Protein AF-A0A9E5RA45-F1 (afdb_monomer_lite)

Foldseek 3Di:
DDKAWDCVQFVDWDWDWDQLPDCDPPCNSPDGDIDIGRHQFDDPPDDVCRCVPPNSDDDADVPGDDDIDMDDDDDDAPAFPDQDNVRDTDGDD

Radius of gyration: 17.11 Å; chains: 1; bounding box: 33×38×48 Å

Sequence (93 aa):
MGLSWDKAAFPYAWYWQEMHSSPGYPWYKGVYVMAIEPASSIPGQGLTAVMEKNGSHRTLAPGASAEAELHAVFYEGQGVERIAPDGQVTLKK

Secondary structure (DSSP, 8-state):
-EEEE-TTT--EEEEEEEES---STTTTT--EEEEEEEESS--SS-HHHHHHHT-------TT------EEEE---SS-EEEE-TT--EEE--

Structure (mmCIF, N/CA/C/O backbone):
data_AF-A0A9E5RA45-F1
#
_entry.id   AF-A0A9E5RA45-F1
#
loop_
_atom_site.group_PDB
_atom_site.id
_atom_site.type_symbol
_atom_site.label_atom_id
_atom_site.label_alt_id
_atom_site.label_comp_id
_atom_site.label_asym_id
_atom_site.label_entity_id
_atom_site.label_seq_id
_atom_site.pdbx_PDB_ins_code
_atom_site.Cartn_x
_atom_site.Cartn_y
_atom_site.Cartn_z
_atom_site.occupancy
_atom_site.B_iso_or_equiv
_atom_site.auth_seq_id
_atom_site.auth_comp_id
_atom_site.auth_asym_id
_atom_site.auth_atom_id
_atom_site.pdbx_PDB_model_num
ATOM 1 N N . MET A 1 1 ? -8.762 3.890 12.224 1.00 91.56 1 MET A N 1
ATOM 2 C CA . MET A 1 1 ? -8.698 3.303 10.868 1.00 91.56 1 MET A CA 1
ATOM 3 C C . MET A 1 1 ? -7.409 2.516 10.758 1.00 91.56 1 MET A C 1
ATOM 5 O O . MET A 1 1 ? -6.424 2.922 11.362 1.00 91.56 1 MET A O 1
ATOM 9 N N . GLY A 1 2 ? -7.409 1.415 10.018 1.00 94.88 2 GLY A N 1
ATOM 10 C CA . GLY A 1 2 ? -6.204 0.656 9.717 1.00 94.88 2 GLY A CA 1
ATOM 11 C C . GLY A 1 2 ? -6.253 0.048 8.322 1.00 94.88 2 GLY A C 1
ATOM 12 O O . GLY A 1 2 ? -7.292 0.084 7.664 1.00 94.88 2 GLY A O 1
ATOM 13 N N . LEU A 1 3 ? -5.107 -0.464 7.885 1.00 96.31 3 LEU A N 1
ATOM 14 C CA . LEU A 1 3 ? -4.907 -1.016 6.553 1.00 96.31 3 LEU A CA 1
ATOM 15 C C . LEU A 1 3 ? -4.363 -2.442 6.653 1.00 96.31 3 LEU A C 1
ATOM 17 O O . LEU A 1 3 ? -3.547 -2.739 7.527 1.00 96.31 3 LEU A O 1
ATOM 21 N N . SER A 1 4 ? -4.784 -3.294 5.727 1.00 97.06 4 SER A N 1
ATOM 22 C CA . SER A 1 4 ? -4.214 -4.617 5.481 1.00 97.06 4 SER A CA 1
ATOM 23 C C . SER A 1 4 ? -4.007 -4.785 3.982 1.00 97.06 4 SER A C 1
ATOM 25 O O . SER A 1 4 ? -4.850 -4.355 3.196 1.00 97.06 4 SER A O 1
ATOM 27 N N . TRP A 1 5 ? -2.867 -5.344 3.586 1.00 97.19 5 TRP A N 1
ATOM 28 C CA . TRP A 1 5 ? -2.514 -5.559 2.186 1.00 97.19 5 TRP A CA 1
ATOM 29 C C . TRP A 1 5 ? -1.536 -6.722 2.047 1.00 97.19 5 TRP A C 1
ATOM 31 O O . TRP A 1 5 ? -0.827 -7.085 2.993 1.00 97.19 5 TRP A O 1
ATOM 41 N N . ASP A 1 6 ? -1.459 -7.284 0.843 1.00 96.12 6 ASP A N 1
ATOM 42 C CA . ASP A 1 6 ? -0.462 -8.298 0.527 1.00 96.12 6 ASP A CA 1
ATOM 43 C C . ASP A 1 6 ? 0.939 -7.678 0.384 1.00 96.12 6 ASP A C 1
ATOM 45 O O . ASP A 1 6 ? 1.225 -6.899 -0.530 1.00 96.12 6 ASP A O 1
ATOM 49 N N . LYS A 1 7 ? 1.856 -8.072 1.272 1.00 95.06 7 LYS A N 1
ATOM 50 C CA . LYS A 1 7 ? 3.266 -7.653 1.231 1.00 95.06 7 LYS A CA 1
ATOM 51 C C . LYS A 1 7 ? 4.007 -8.193 0.011 1.00 95.06 7 LYS A C 1
ATOM 53 O O . LYS A 1 7 ? 5.001 -7.598 -0.402 1.00 95.06 7 LYS A O 1
ATOM 58 N N . ALA A 1 8 ? 3.554 -9.308 -0.562 1.00 94.19 8 ALA A N 1
ATOM 59 C CA . ALA A 1 8 ? 4.109 -9.821 -1.803 1.00 94.19 8 ALA A CA 1
ATOM 60 C C . ALA A 1 8 ? 3.718 -8.949 -3.000 1.00 94.19 8 ALA A C 1
ATOM 62 O O . ALA A 1 8 ? 4.451 -8.964 -3.984 1.00 94.19 8 ALA A O 1
ATOM 63 N N . ALA A 1 9 ? 2.648 -8.150 -2.920 1.00 94.88 9 ALA A N 1
ATOM 64 C CA . ALA A 1 9 ? 2.304 -7.115 -3.897 1.00 94.88 9 ALA A CA 1
ATOM 65 C C . ALA A 1 9 ? 2.972 -5.764 -3.570 1.00 94.88 9 ALA A C 1
ATOM 67 O O . ALA A 1 9 ? 3.593 -5.145 -4.439 1.00 94.88 9 ALA A O 1
ATOM 68 N N . PHE A 1 10 ? 2.917 -5.349 -2.301 1.00 96.75 10 PHE A N 1
ATOM 69 C CA . PHE A 1 10 ? 3.408 -4.055 -1.821 1.00 96.75 10 PHE A CA 1
ATOM 70 C C . PHE A 1 10 ? 4.337 -4.227 -0.604 1.00 96.75 10 PHE A C 1
ATOM 72 O O . PHE A 1 10 ? 3.896 -4.131 0.546 1.00 96.75 10 PHE A O 1
ATOM 79 N N . PRO A 1 11 ? 5.634 -4.507 -0.828 1.00 95.81 11 PRO A N 1
ATOM 80 C CA . PRO A 1 11 ? 6.585 -4.759 0.255 1.00 95.81 11 PRO A CA 1
ATOM 81 C C . PRO A 1 11 ? 7.012 -3.489 1.008 1.00 95.81 11 PRO A C 1
ATOM 83 O O . PRO A 1 11 ? 7.649 -3.591 2.056 1.00 95.81 11 PRO A O 1
ATOM 86 N N . TYR A 1 12 ? 6.670 -2.305 0.495 1.00 95.75 12 TYR A N 1
ATOM 87 C CA . TYR A 1 12 ? 6.991 -1.015 1.099 1.00 95.75 12 TYR A CA 1
ATOM 88 C C . TYR A 1 12 ? 5.715 -0.245 1.449 1.00 95.75 12 TYR A C 1
ATOM 90 O O . TYR A 1 12 ? 4.631 -0.553 0.955 1.00 95.75 12 TYR A O 1
ATOM 98 N N . ALA A 1 13 ? 5.856 0.792 2.273 1.00 96.12 13 ALA A N 1
ATOM 99 C CA . ALA A 1 13 ? 4.803 1.768 2.515 1.00 96.12 13 ALA A CA 1
ATOM 100 C C . ALA A 1 13 ? 5.401 3.176 2.573 1.00 96.12 13 ALA A C 1
ATOM 102 O O . ALA A 1 13 ? 6.399 3.396 3.265 1.00 96.12 13 ALA A O 1
ATOM 103 N N . TRP A 1 14 ? 4.792 4.127 1.868 1.00 95.25 14 TRP A N 1
ATOM 104 C CA . TRP A 1 14 ? 5.083 5.542 2.061 1.00 95.25 14 TRP A CA 1
ATOM 105 C C . TRP A 1 14 ? 4.385 6.036 3.312 1.00 95.25 14 TRP A C 1
ATOM 107 O O . TRP A 1 14 ? 3.209 5.753 3.533 1.00 95.25 14 TRP A O 1
ATOM 117 N N . TYR A 1 15 ? 5.119 6.804 4.106 1.00 95.25 15 TYR A N 1
ATOM 118 C CA . TYR A 1 15 ? 4.540 7.611 5.160 1.00 95.25 15 TYR A CA 1
ATOM 119 C C . TYR A 1 15 ? 4.521 9.062 4.692 1.00 95.25 15 TYR A C 1
ATOM 121 O O . TYR A 1 15 ? 5.571 9.703 4.618 1.00 95.25 15 TYR A O 1
ATOM 129 N N . TRP A 1 16 ? 3.338 9.549 4.327 1.00 94.25 16 TRP A N 1
ATOM 130 C CA . TRP A 1 16 ? 3.142 10.902 3.819 1.00 94.25 16 TRP A CA 1
ATOM 131 C C . TRP A 1 16 ? 2.413 11.766 4.845 1.00 94.25 16 TRP A C 1
ATOM 133 O O . TRP A 1 16 ? 1.527 11.295 5.562 1.00 94.25 16 TRP A O 1
ATOM 143 N N . GLN A 1 17 ? 2.800 13.036 4.923 1.00 94.75 17 GLN A N 1
ATOM 144 C CA . GLN A 1 17 ? 2.242 14.006 5.853 1.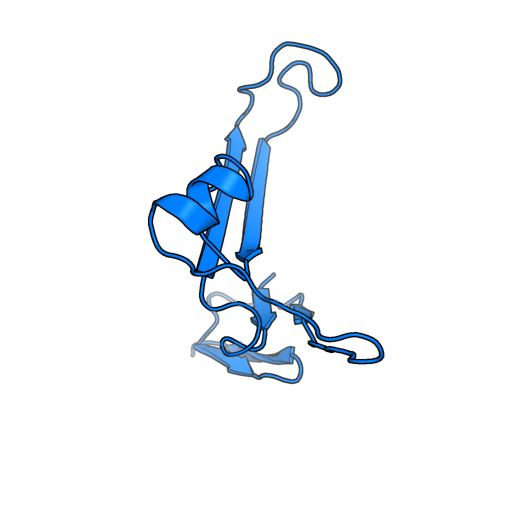00 94.75 17 GLN A CA 1
ATOM 145 C C . GLN A 1 17 ? 2.114 15.368 5.170 1.00 94.75 17 GLN A C 1
ATOM 147 O O . GLN A 1 17 ? 3.077 15.876 4.598 1.00 94.75 17 GLN A O 1
ATOM 152 N N . GLU A 1 18 ? 0.948 15.988 5.307 1.00 94.06 18 GLU A N 1
ATOM 153 C CA . GLU A 1 18 ? 0.708 17.386 4.967 1.00 94.06 18 GLU A CA 1
ATOM 154 C C . GLU A 1 18 ? 0.155 18.078 6.212 1.00 94.06 18 GLU A C 1
ATOM 156 O O . GLU A 1 18 ? -0.991 17.880 6.612 1.00 94.06 18 GLU A O 1
ATOM 161 N N . MET A 1 19 ? 1.013 18.856 6.866 1.00 96.31 19 MET A N 1
ATOM 162 C CA . MET A 1 19 ? 0.737 19.504 8.147 1.00 96.31 19 MET A CA 1
ATOM 163 C C . MET A 1 19 ? 0.728 21.023 7.978 1.00 96.31 19 MET A C 1
ATOM 165 O O . MET A 1 19 ? 1.610 21.710 8.491 1.00 96.31 19 MET A O 1
ATOM 169 N N . HIS A 1 20 ? -0.238 21.552 7.223 1.00 96.62 20 HIS A N 1
ATOM 170 C CA . HIS A 1 20 ? -0.314 22.982 6.880 1.00 96.62 20 HIS A CA 1
ATOM 171 C C . HIS A 1 20 ? 0.906 23.513 6.099 1.00 96.62 20 HIS A C 1
ATOM 173 O O . HIS A 1 20 ? 1.187 24.716 6.104 1.00 96.62 20 HIS A O 1
ATOM 179 N N . SER A 1 21 ? 1.645 22.624 5.443 1.00 95.19 21 SER A N 1
ATOM 180 C CA . SER A 1 21 ? 2.899 22.910 4.753 1.00 95.19 21 SER A CA 1
ATOM 181 C C . SER A 1 21 ? 2.663 23.603 3.411 1.00 95.19 21 SER A C 1
ATOM 183 O O . SER A 1 21 ? 3.345 24.576 3.098 1.00 95.19 21 SER A O 1
ATOM 185 N N . SER A 1 22 ? 1.664 23.164 2.642 1.00 95.38 22 SER A N 1
ATOM 186 C CA . SER A 1 22 ? 1.381 23.638 1.283 1.00 95.38 22 SER A CA 1
ATOM 187 C C . SER A 1 22 ? 0.669 25.002 1.268 1.00 95.38 22 SER A C 1
ATOM 189 O O . SER A 1 22 ? -0.525 25.059 1.565 1.00 95.38 22 SER A O 1
ATOM 191 N N . PRO A 1 23 ? 1.331 26.118 0.889 1.00 96.00 23 PRO A N 1
ATOM 192 C CA . PRO A 1 23 ? 0.748 27.459 0.997 1.00 96.00 23 PRO A CA 1
ATOM 193 C C . PRO A 1 23 ? -0.103 27.876 -0.211 1.00 96.00 23 PRO A C 1
ATOM 195 O O . PRO A 1 23 ? -0.825 28.866 -0.133 1.00 96.00 23 PRO A O 1
ATOM 198 N N . GLY A 1 24 ? 0.010 27.163 -1.330 1.00 95.44 24 GLY A N 1
ATOM 199 C CA . GLY A 1 24 ? -0.690 27.470 -2.574 1.00 95.44 24 GLY A CA 1
ATOM 200 C C . GLY A 1 24 ? -1.909 26.587 -2.809 1.00 95.44 24 GLY A C 1
ATOM 201 O O . GLY A 1 24 ? -2.267 25.746 -1.984 1.00 95.44 24 GLY A O 1
ATOM 202 N N . TYR A 1 25 ? -2.518 26.767 -3.978 1.00 92.19 25 TYR A N 1
ATOM 203 C CA . TYR A 1 25 ? -3.580 25.895 -4.466 1.00 92.19 25 TYR A CA 1
ATOM 204 C C . TYR A 1 25 ? -3.145 24.410 -4.456 1.00 92.19 25 TYR A C 1
ATOM 206 O O . TYR A 1 25 ? -1.994 24.128 -4.795 1.00 92.19 25 TYR A O 1
ATOM 214 N N . PRO A 1 26 ? -4.042 23.457 -4.134 1.00 92.06 26 PRO A N 1
ATOM 215 C CA . PRO A 1 26 ? -5.423 23.659 -3.681 1.00 92.06 26 PRO A CA 1
ATOM 216 C C . PRO A 1 26 ? -5.553 23.822 -2.160 1.00 92.06 26 PRO A C 1
ATOM 218 O O . PRO A 1 26 ? -6.656 24.024 -1.661 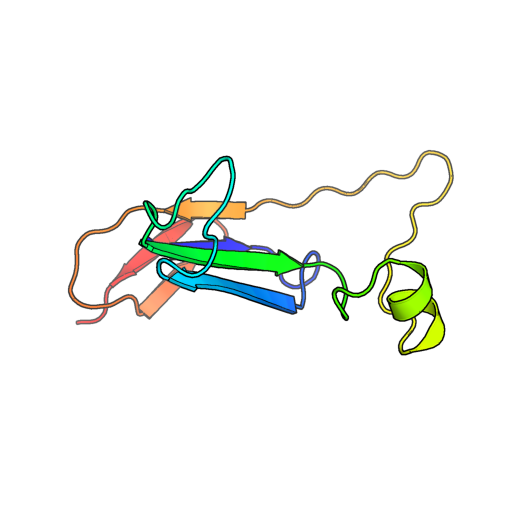1.00 92.06 26 PRO A O 1
ATOM 221 N N . TRP A 1 27 ? -4.449 23.725 -1.417 1.00 93.38 27 TRP A N 1
ATOM 222 C CA . TRP A 1 27 ? -4.498 23.505 0.026 1.00 93.38 27 TRP A CA 1
ATOM 223 C C . TRP A 1 27 ? -4.474 24.784 0.856 1.00 93.38 27 TRP A C 1
ATOM 225 O O . TRP A 1 27 ? -5.160 24.828 1.868 1.00 93.38 27 TRP A O 1
ATOM 235 N N . TYR A 1 28 ? -3.722 25.818 0.465 1.00 95.81 28 TYR A N 1
ATOM 236 C CA . TYR A 1 28 ? -3.624 27.105 1.179 1.00 95.81 28 TYR A CA 1
ATOM 237 C C . TYR A 1 28 ? -3.427 26.965 2.704 1.00 95.81 28 TYR A C 1
ATOM 239 O O . TYR A 1 28 ? -4.046 27.670 3.498 1.00 95.81 28 TYR A O 1
ATOM 247 N N . LYS A 1 29 ? -2.575 26.021 3.123 1.00 96.50 29 LYS A N 1
ATOM 248 C CA . LYS A 1 29 ? -2.336 25.599 4.516 1.00 96.50 29 LYS A CA 1
ATOM 249 C C . LYS A 1 29 ? -3.570 25.057 5.255 1.00 96.50 29 LYS A C 1
ATOM 251 O O . LYS A 1 29 ? -3.544 24.922 6.472 1.00 96.50 29 LYS A O 1
ATOM 256 N N . GLY A 1 30 ? -4.646 24.726 4.552 1.00 97.12 30 GLY A N 1
ATOM 257 C CA . GLY A 1 30 ? -5.943 24.353 5.117 1.00 97.12 30 GLY A CA 1
ATOM 258 C C . GLY A 1 30 ? -6.103 22.888 5.523 1.00 97.12 30 GLY A C 1
ATOM 259 O O . GLY A 1 30 ? -7.143 22.540 6.071 1.00 97.12 30 GLY A O 1
ATOM 260 N N . VAL A 1 31 ? -5.114 22.023 5.278 1.00 96.50 31 VAL A N 1
ATOM 261 C CA . VAL A 1 31 ? -5.227 20.585 5.571 1.00 96.50 31 VAL A CA 1
ATOM 262 C C . VAL A 1 31 ? -4.164 20.125 6.571 1.00 96.50 31 VAL A C 1
ATOM 264 O O . VAL A 1 31 ? -3.013 20.560 6.523 1.00 96.50 31 VAL A O 1
ATOM 267 N N . TYR A 1 32 ? -4.589 19.250 7.484 1.00 96.00 32 TYR A N 1
ATOM 268 C CA . TYR A 1 32 ? -3.748 18.538 8.445 1.00 96.00 32 TYR A CA 1
ATOM 269 C C . TYR A 1 32 ? -4.041 17.046 8.309 1.00 96.00 32 TYR A C 1
ATOM 271 O O . TYR A 1 32 ? -5.024 16.538 8.853 1.00 96.00 32 TYR A O 1
ATOM 279 N N . VAL A 1 33 ? -3.250 16.363 7.490 1.00 95.50 33 VAL A N 1
ATOM 280 C CA . VAL A 1 33 ? -3.522 14.993 7.053 1.00 95.50 33 VAL A CA 1
ATOM 281 C C . VAL A 1 33 ? -2.241 14.169 6.991 1.00 95.50 33 VAL A C 1
ATOM 283 O O . VAL A 1 33 ? -1.135 14.687 6.834 1.00 95.50 33 VAL A O 1
ATOM 286 N N . MET A 1 34 ? -2.405 12.856 7.102 1.00 95.88 34 MET A N 1
ATOM 287 C CA . MET A 1 34 ? -1.344 11.878 6.894 1.00 95.88 34 MET A CA 1
ATOM 288 C C . MET A 1 34 ? -1.889 10.664 6.148 1.00 95.88 34 MET A C 1
ATOM 290 O O . MET A 1 34 ? -3.080 10.360 6.243 1.00 95.88 34 MET A O 1
ATOM 294 N N . ALA A 1 35 ? -1.009 9.957 5.446 1.00 95.50 35 ALA A N 1
ATOM 295 C CA . ALA A 1 35 ? -1.333 8.734 4.730 1.00 95.50 35 ALA A CA 1
ATOM 296 C C . ALA A 1 35 ? -0.259 7.662 4.944 1.00 95.50 35 ALA A C 1
ATOM 298 O O . ALA A 1 35 ? 0.928 7.955 5.114 1.00 95.50 35 ALA A O 1
ATOM 299 N N . ILE A 1 36 ? -0.715 6.411 4.927 1.00 96.19 36 ILE A N 1
ATOM 300 C CA . ILE A 1 36 ? 0.124 5.229 4.747 1.00 96.19 36 ILE A CA 1
ATOM 301 C C . ILE A 1 36 ? -0.245 4.661 3.383 1.00 96.19 36 ILE A C 1
ATOM 303 O O . ILE A 1 36 ? -1.394 4.272 3.179 1.00 96.19 36 ILE A O 1
ATOM 307 N N . GLU A 1 37 ? 0.707 4.636 2.458 1.00 96.38 37 GLU A N 1
ATOM 308 C CA . GLU A 1 37 ? 0.454 4.247 1.067 1.00 96.38 37 GLU A CA 1
ATOM 309 C C . GLU A 1 37 ? 1.280 3.003 0.723 1.00 96.38 37 GLU A C 1
ATOM 311 O O . GLU A 1 37 ? 2.501 3.107 0.561 1.00 96.38 37 GLU A O 1
ATOM 316 N N . PRO A 1 38 ? 0.660 1.813 0.630 1.00 96.44 38 PRO A N 1
ATOM 317 C CA . PRO A 1 38 ? 1.352 0.611 0.182 1.00 96.44 38 PRO A CA 1
ATOM 318 C C . PRO A 1 38 ? 1.978 0.818 -1.200 1.00 96.44 38 PRO A C 1
ATOM 320 O O . PRO A 1 38 ? 1.336 1.312 -2.124 1.00 96.44 38 PRO A O 1
ATOM 323 N N . ALA A 1 39 ? 3.248 0.442 -1.340 1.00 95.75 39 ALA A N 1
ATOM 324 C CA . ALA A 1 39 ? 4.036 0.692 -2.536 1.00 95.75 39 ALA A CA 1
ATOM 325 C C . ALA A 1 39 ? 4.789 -0.557 -2.995 1.00 95.75 39 ALA A C 1
ATOM 327 O O . ALA A 1 39 ? 5.363 -1.308 -2.201 1.00 95.75 39 ALA A O 1
ATOM 328 N N . SER A 1 40 ? 4.819 -0.761 -4.313 1.00 95.56 40 SER A N 1
ATOM 329 C CA . SER A 1 40 ? 5.512 -1.892 -4.934 1.00 95.56 40 SER A CA 1
ATOM 330 C C . SER A 1 40 ? 7.026 -1.697 -4.998 1.00 95.56 40 SER A C 1
ATOM 332 O O . SER A 1 40 ? 7.753 -2.675 -5.136 1.00 95.56 40 SER A O 1
ATOM 334 N N . SER A 1 41 ? 7.497 -0.448 -4.924 1.00 95.75 41 SER A N 1
ATOM 335 C CA . SER A 1 41 ? 8.898 -0.079 -5.136 1.00 95.75 41 SER A CA 1
ATOM 336 C C . SER A 1 41 ? 9.278 1.227 -4.442 1.00 95.75 41 SER A C 1
ATOM 338 O O . SER A 1 41 ? 8.428 2.074 -4.169 1.00 95.75 41 SER A O 1
ATOM 340 N N . ILE A 1 42 ? 10.581 1.418 -4.251 1.00 95.38 42 ILE A N 1
ATOM 341 C CA . ILE A 1 42 ? 11.212 2.642 -3.735 1.00 95.38 42 ILE A CA 1
ATOM 342 C C . ILE A 1 42 ? 12.459 2.957 -4.581 1.00 95.38 42 ILE A C 1
ATOM 344 O O . ILE A 1 42 ? 13.029 2.031 -5.155 1.00 95.38 42 ILE A O 1
ATOM 348 N N . PRO A 1 43 ? 12.944 4.209 -4.667 1.00 94.44 43 PRO A N 1
ATOM 349 C CA . PRO A 1 43 ? 12.463 5.413 -3.989 1.00 94.44 43 PRO A CA 1
ATOM 350 C C . PRO A 1 43 ? 11.425 6.219 -4.797 1.00 94.44 43 PRO A C 1
ATOM 352 O O . PRO A 1 43 ? 11.198 5.965 -5.973 1.00 94.44 43 PRO A O 1
ATOM 355 N N . GLY A 1 44 ? 10.834 7.249 -4.182 1.00 90.94 44 GLY A N 1
ATOM 356 C CA . GLY A 1 44 ? 9.764 8.079 -4.757 1.00 90.94 44 GLY A CA 1
ATOM 357 C C . GLY A 1 44 ? 10.232 9.120 -5.782 1.00 90.94 44 GLY A C 1
ATOM 358 O O . GLY A 1 44 ? 9.512 10.072 -6.050 1.00 90.94 44 GLY A O 1
ATOM 359 N N . GLN A 1 45 ? 11.438 8.973 -6.346 1.00 94.94 45 GLN A N 1
ATOM 360 C CA . GLN A 1 45 ? 11.986 9.888 -7.363 1.00 94.94 45 GLN A CA 1
ATOM 361 C C . GLN A 1 45 ? 11.654 9.464 -8.807 1.00 94.94 45 GLN A C 1
ATOM 363 O O . GLN A 1 45 ? 12.308 9.902 -9.749 1.00 94.94 45 GLN A O 1
ATOM 368 N N . GLY A 1 46 ? 10.648 8.607 -8.986 1.00 94.62 46 GLY A N 1
ATOM 369 C CA . GLY A 1 46 ? 10.210 8.110 -10.290 1.00 94.62 46 GLY A CA 1
ATOM 370 C C . GLY A 1 46 ? 10.839 6.774 -10.696 1.00 94.62 46 GLY A C 1
ATOM 371 O O . GLY A 1 46 ? 11.812 6.306 -10.103 1.00 94.62 46 GLY A O 1
ATOM 372 N N . LEU A 1 47 ? 10.256 6.153 -11.727 1.00 96.06 47 LEU A N 1
ATOM 373 C CA . LEU A 1 47 ? 10.580 4.789 -12.163 1.00 96.06 47 LEU A CA 1
ATOM 374 C C . LEU A 1 47 ? 12.055 4.617 -12.554 1.00 96.06 47 LEU A C 1
ATOM 376 O O . LEU A 1 47 ? 12.675 3.643 -12.144 1.00 96.06 47 LEU A O 1
ATOM 380 N N . THR A 1 48 ? 12.638 5.573 -13.279 1.00 97.88 48 THR A N 1
ATOM 381 C CA . THR A 1 48 ? 14.055 5.517 -13.671 1.00 97.88 48 THR A CA 1
ATOM 382 C C . THR A 1 48 ? 14.969 5.384 -12.454 1.00 97.88 48 THR A C 1
ATOM 384 O O . THR A 1 48 ? 15.807 4.490 -12.407 1.00 97.88 48 THR A O 1
ATOM 387 N N . ALA A 1 49 ? 14.740 6.187 -11.410 1.00 97.69 49 ALA A N 1
ATOM 388 C CA . ALA A 1 49 ? 15.532 6.122 -10.185 1.00 97.69 49 ALA A CA 1
ATOM 389 C C . ALA A 1 49 ? 15.343 4.796 -9.428 1.00 97.69 49 ALA A C 1
ATOM 391 O O . ALA A 1 49 ? 16.288 4.301 -8.817 1.00 97.69 49 ALA A O 1
ATOM 392 N N . VAL A 1 50 ? 14.141 4.208 -9.462 1.00 97.69 50 VAL A N 1
ATOM 393 C CA . VAL A 1 50 ? 13.886 2.858 -8.928 1.00 97.69 50 VAL A CA 1
ATOM 394 C C . VAL A 1 50 ? 14.728 1.827 -9.680 1.00 97.69 50 VAL A C 1
ATOM 396 O O . VAL A 1 50 ? 15.441 1.038 -9.057 1.00 97.69 50 VAL A O 1
ATOM 399 N N . MET A 1 51 ? 14.669 1.846 -11.014 1.00 97.44 51 MET A N 1
ATOM 400 C CA . MET A 1 51 ? 15.403 0.918 -11.876 1.00 97.44 51 MET A CA 1
ATOM 401 C C . MET A 1 51 ? 16.913 1.011 -11.643 1.00 97.44 51 MET A C 1
ATOM 403 O O . MET A 1 51 ? 17.547 -0.011 -11.403 1.00 97.44 51 MET A O 1
ATOM 407 N N . GLU A 1 52 ? 17.464 2.224 -11.649 1.00 97.81 52 GLU A N 1
ATOM 408 C CA . GLU A 1 52 ? 18.902 2.476 -11.509 1.00 97.81 52 GLU A CA 1
ATOM 409 C C . GLU A 1 52 ? 19.446 2.122 -10.124 1.00 97.81 52 GLU A C 1
ATOM 411 O O . GLU A 1 52 ? 20.552 1.598 -10.009 1.00 97.81 52 GLU A O 1
ATOM 416 N N . LYS A 1 53 ? 18.696 2.420 -9.055 1.00 96.69 53 LYS A N 1
ATOM 417 C CA . LYS A 1 53 ? 19.216 2.288 -7.687 1.00 96.69 53 LYS A CA 1
ATOM 418 C C . LYS A 1 53 ? 19.072 0.888 -7.114 1.00 96.69 53 LYS A C 1
ATOM 420 O O . LYS A 1 53 ? 19.913 0.482 -6.318 1.00 96.69 53 LYS A O 1
ATOM 425 N N . ASN A 1 54 ? 17.983 0.186 -7.422 1.00 95.69 54 ASN A N 1
ATOM 426 C CA . ASN A 1 54 ? 17.717 -1.113 -6.796 1.00 95.69 54 ASN A CA 1
ATOM 427 C C . ASN A 1 54 ? 16.927 -2.105 -7.653 1.00 95.69 54 ASN A C 1
ATOM 429 O O . ASN A 1 54 ? 16.795 -3.256 -7.248 1.00 95.69 54 ASN A O 1
ATOM 433 N N . GLY A 1 55 ? 16.385 -1.695 -8.800 1.00 95.44 55 GLY A N 1
ATOM 434 C CA . GLY A 1 55 ? 15.658 -2.607 -9.676 1.00 95.44 55 GLY A CA 1
ATOM 435 C C . GLY A 1 55 ? 14.363 -3.172 -9.078 1.00 95.44 55 GLY A C 1
ATOM 436 O O . GLY A 1 55 ? 13.836 -4.125 -9.630 1.00 95.44 55 GLY A O 1
ATOM 437 N N . SER A 1 56 ? 13.807 -2.591 -8.00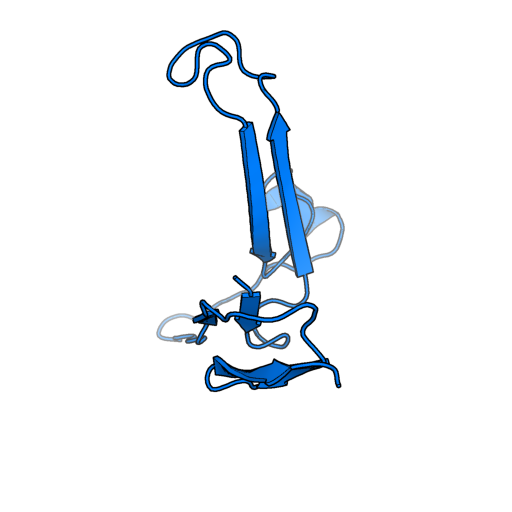6 1.00 93.50 56 SER A N 1
ATOM 438 C CA . SER A 1 56 ? 12.596 -3.101 -7.326 1.00 93.50 56 SER A CA 1
ATOM 439 C C . SER A 1 56 ? 11.280 -2.879 -8.087 1.00 93.50 56 SER A C 1
ATOM 441 O O . SER A 1 56 ? 10.206 -3.219 -7.593 1.00 93.50 56 SER A O 1
ATOM 443 N N . HIS A 1 57 ? 11.341 -2.293 -9.283 1.00 94.62 57 HIS A N 1
ATOM 444 C CA . HIS A 1 57 ? 10.187 -2.115 -10.157 1.00 94.62 57 HIS A CA 1
ATOM 445 C C . HIS A 1 57 ? 9.577 -3.467 -10.548 1.00 94.62 57 HIS A C 1
ATOM 447 O O . HIS A 1 57 ? 10.273 -4.471 -10.687 1.00 94.62 57 HIS A O 1
ATOM 453 N N . ARG A 1 58 ? 8.260 -3.487 -10.759 1.00 93.38 58 ARG A N 1
ATOM 454 C CA . ARG A 1 58 ? 7.562 -4.678 -11.253 1.00 93.38 58 ARG A CA 1
ATOM 455 C C . ARG A 1 58 ? 7.467 -4.658 -12.764 1.00 93.38 58 ARG A C 1
ATOM 457 O O . ARG A 1 58 ? 7.334 -3.597 -13.368 1.00 93.38 58 ARG A O 1
ATOM 464 N N . THR A 1 59 ? 7.497 -5.841 -13.358 1.00 94.94 59 THR A N 1
ATOM 465 C CA . THR A 1 59 ? 7.327 -6.045 -14.793 1.00 94.94 59 THR A CA 1
ATOM 466 C C . THR A 1 59 ? 6.121 -6.945 -15.038 1.00 94.94 59 THR A C 1
ATOM 468 O O . THR A 1 59 ? 5.883 -7.905 -14.307 1.00 94.94 59 THR A O 1
ATOM 471 N N . LEU A 1 60 ? 5.343 -6.619 -16.068 1.00 95.75 60 LEU A N 1
ATOM 472 C CA . LEU A 1 60 ? 4.270 -7.465 -16.581 1.00 95.75 60 LEU A CA 1
ATOM 473 C C . LEU A 1 60 ? 4.589 -7.797 -18.034 1.00 95.75 60 LEU A C 1
ATOM 475 O O . LEU A 1 60 ? 4.888 -6.908 -18.832 1.00 95.75 60 LEU A O 1
ATOM 479 N N . ALA A 1 61 ? 4.559 -9.084 -18.363 1.00 98.00 61 ALA A N 1
ATOM 480 C CA . ALA A 1 61 ? 4.745 -9.546 -19.730 1.00 98.00 61 ALA A CA 1
ATOM 481 C C . ALA A 1 61 ? 3.513 -9.211 -20.597 1.00 98.00 61 ALA A C 1
ATOM 483 O O . ALA A 1 61 ? 2.426 -8.980 -20.060 1.00 98.00 61 ALA A O 1
ATOM 484 N N . PRO A 1 62 ? 3.637 -9.222 -21.937 1.00 98.19 62 PRO A N 1
ATOM 485 C CA . PRO A 1 62 ? 2.486 -9.080 -22.822 1.00 98.19 62 PRO A CA 1
ATOM 486 C C . PRO A 1 62 ? 1.389 -10.099 -22.486 1.00 98.19 62 PRO A C 1
ATOM 488 O O . PRO A 1 62 ? 1.647 -11.299 -22.430 1.00 98.19 62 PRO A O 1
ATOM 491 N N . GLY A 1 63 ? 0.171 -9.611 -22.246 1.00 98.12 63 GLY A N 1
ATOM 492 C CA . GLY A 1 63 ? -0.982 -10.439 -21.877 1.00 98.12 63 GLY A CA 1
ATOM 493 C C . GLY A 1 63 ? -1.032 -10.896 -20.413 1.00 98.12 63 GLY A C 1
ATOM 494 O O . GLY A 1 63 ? -1.992 -11.563 -20.040 1.00 98.12 63 GLY A O 1
ATOM 495 N N . ALA A 1 64 ? -0.047 -10.548 -19.579 1.00 98.06 64 ALA A N 1
ATOM 496 C CA . ALA A 1 64 ? -0.078 -10.856 -18.151 1.00 98.06 64 ALA A CA 1
ATOM 497 C C . ALA A 1 64 ? -0.970 -9.874 -17.371 1.00 98.06 64 ALA A C 1
ATOM 499 O O . ALA A 1 64 ? -1.061 -8.693 -17.712 1.00 98.06 64 ALA A O 1
ATOM 500 N N . SER A 1 65 ? -1.563 -10.354 -16.279 1.00 97.00 65 SER A N 1
ATOM 501 C CA . SER A 1 65 ? -2.273 -9.548 -15.285 1.00 97.00 65 SER A CA 1
ATOM 502 C C . SER A 1 65 ? -1.667 -9.7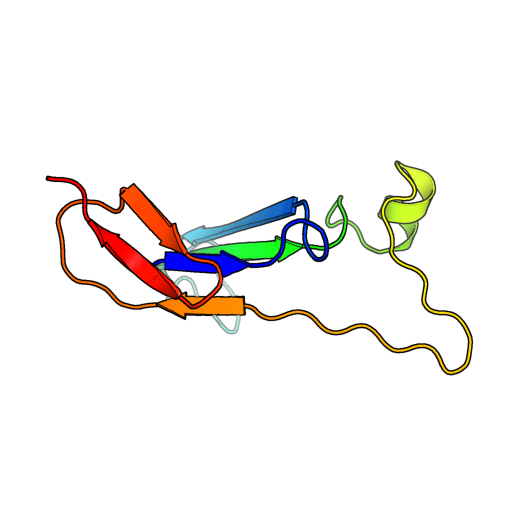46 -13.894 1.00 97.00 65 SER A C 1
ATOM 504 O O . SER A 1 65 ? -1.007 -10.749 -13.618 1.00 97.00 65 SER A O 1
ATOM 506 N N . ALA A 1 66 ? -1.879 -8.766 -13.019 1.00 95.44 66 ALA A N 1
ATOM 507 C CA . ALA A 1 66 ? -1.610 -8.879 -11.594 1.00 95.44 66 ALA A CA 1
ATOM 508 C C . ALA A 1 66 ? -2.749 -8.219 -10.824 1.00 95.44 66 ALA A C 1
ATOM 510 O O . ALA A 1 66 ? -3.261 -7.176 -11.232 1.00 95.44 66 ALA A O 1
ATOM 511 N N . GLU A 1 67 ? -3.115 -8.831 -9.708 1.00 95.75 67 GLU A N 1
ATOM 512 C CA . GLU A 1 67 ? -4.197 -8.396 -8.835 1.00 95.75 67 GLU A CA 1
ATOM 513 C C . GLU A 1 67 ? -3.678 -8.357 -7.400 1.00 95.75 67 GLU A C 1
ATOM 515 O O . GLU A 1 67 ? -2.788 -9.121 -7.023 1.00 95.75 67 GLU A O 1
ATOM 520 N N . ALA A 1 68 ? -4.212 -7.435 -6.609 1.00 94.50 68 ALA A N 1
ATOM 521 C CA . ALA A 1 68 ? -3.933 -7.336 -5.189 1.00 94.50 68 ALA A CA 1
ATOM 522 C C . ALA A 1 68 ? -5.154 -6.749 -4.484 1.00 94.50 68 ALA A C 1
ATOM 524 O O . ALA A 1 68 ? -5.832 -5.879 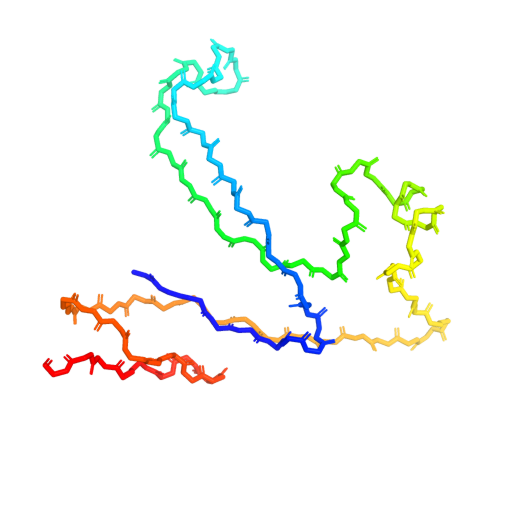-5.031 1.00 94.50 68 ALA A O 1
ATOM 525 N N . GLU A 1 69 ? -5.398 -7.205 -3.261 1.00 94.69 69 GLU A N 1
ATOM 526 C CA . GLU A 1 69 ? -6.478 -6.710 -2.417 1.00 94.69 69 GLU A CA 1
ATOM 527 C C . GLU A 1 69 ? -5.907 -5.873 -1.270 1.00 94.69 69 GLU A C 1
ATOM 529 O O . GLU A 1 69 ? -4.849 -6.175 -0.702 1.00 94.69 69 GLU A O 1
ATOM 534 N N . LEU A 1 70 ? -6.605 -4.782 -0.960 1.00 95.69 70 LEU A N 1
ATOM 535 C CA . LEU A 1 70 ? -6.314 -3.922 0.174 1.00 95.69 70 LEU A CA 1
ATOM 536 C C . LEU A 1 70 ? -7.604 -3.677 0.945 1.00 95.69 70 LEU A C 1
ATOM 538 O O . LEU A 1 70 ? -8.614 -3.280 0.365 1.00 95.69 70 LEU A O 1
ATOM 542 N N . HIS A 1 71 ? -7.538 -3.819 2.264 1.00 97.38 71 HIS A N 1
ATOM 543 C CA . HIS A 1 71 ? -8.648 -3.496 3.149 1.00 97.38 71 HIS A CA 1
ATOM 544 C C . HIS A 1 71 ? -8.330 -2.239 3.942 1.00 97.38 71 HIS A C 1
ATOM 546 O O . HIS A 1 71 ? -7.339 -2.190 4.672 1.00 97.38 71 HIS A O 1
ATOM 552 N N . ALA A 1 72 ? -9.208 -1.243 3.833 1.00 96.69 72 ALA A N 1
ATOM 553 C CA . ALA A 1 72 ? -9.253 -0.101 4.731 1.00 96.69 72 ALA A CA 1
ATOM 554 C C . ALA A 1 72 ? -10.419 -0.280 5.697 1.00 96.69 72 ALA A C 1
ATOM 556 O O . ALA A 1 72 ? -11.570 -0.404 5.281 1.00 96.69 72 ALA A O 1
ATOM 557 N N . VAL A 1 73 ? -10.115 -0.316 6.992 1.00 96.81 73 VAL A N 1
ATOM 558 C CA . VAL A 1 73 ? -11.094 -0.677 8.019 1.00 96.81 73 VAL A CA 1
ATOM 559 C C . VAL A 1 73 ? -11.204 0.396 9.086 1.00 96.81 73 VAL A C 1
ATOM 561 O O . VAL A 1 73 ? -10.205 0.926 9.587 1.00 96.81 73 VAL A O 1
ATOM 564 N N . PHE A 1 74 ? -12.441 0.706 9.457 1.00 96.31 74 PHE A N 1
ATOM 565 C CA . PHE A 1 74 ? -12.753 1.497 10.639 1.00 96.31 74 PHE A CA 1
ATOM 566 C C . PHE A 1 74 ? -13.020 0.555 11.809 1.00 96.31 74 PHE A C 1
ATOM 568 O O . PHE A 1 74 ? -13.616 -0.505 11.648 1.00 96.31 74 PHE A O 1
ATOM 575 N N . TYR A 1 75 ? -12.535 0.937 12.982 1.00 95.06 75 TYR A N 1
ATOM 576 C CA . TYR A 1 75 ? -12.702 0.185 14.216 1.00 95.06 75 TYR A CA 1
ATOM 577 C C . TYR A 1 75 ? -12.734 1.168 15.383 1.00 95.06 75 TYR A C 1
ATOM 579 O O . TYR A 1 75 ? -12.151 2.254 15.302 1.00 95.06 75 TYR A O 1
ATOM 587 N N . GLU A 1 76 ? -13.369 0.754 16.472 1.00 95.75 76 GLU A N 1
ATOM 588 C CA . GLU A 1 76 ? -13.412 1.485 17.734 1.00 95.75 76 GLU A CA 1
ATOM 589 C C . GLU A 1 76 ? -12.623 0.706 18.790 1.00 95.75 76 GLU A C 1
ATOM 591 O O . GLU A 1 76 ? -12.820 -0.494 18.950 1.00 95.75 76 GLU A O 1
ATOM 596 N N . GLY A 1 77 ? -11.694 1.362 19.488 1.00 91.56 77 GLY A N 1
ATOM 597 C CA . GLY A 1 77 ? -10.865 0.729 20.519 1.00 91.56 77 GLY A CA 1
ATOM 598 C C . GLY A 1 77 ? -9.589 1.516 20.817 1.00 91.56 77 GLY A C 1
ATOM 599 O O . GLY A 1 77 ? -9.206 2.404 20.058 1.00 91.56 77 GLY A O 1
ATOM 600 N N . GLN A 1 78 ? -8.910 1.185 21.918 1.00 89.06 78 GLN A N 1
ATOM 601 C CA . GLN A 1 78 ? -7.678 1.876 22.341 1.00 89.06 78 GLN A CA 1
ATOM 602 C C . GLN A 1 78 ? -6.407 1.369 21.639 1.00 89.06 78 GLN A C 1
ATOM 604 O O . GLN A 1 78 ? -5.331 1.944 21.794 1.00 89.06 78 GLN A O 1
ATOM 609 N N . GLY A 1 79 ? -6.512 0.308 20.839 1.00 91.69 79 GLY A N 1
ATOM 610 C CA . GLY A 1 79 ? -5.397 -0.208 20.060 1.00 91.69 79 GLY A CA 1
ATOM 611 C C . GLY A 1 79 ? -5.773 -1.433 19.241 1.00 91.69 79 GLY A C 1
ATOM 612 O O . GLY A 1 79 ? -6.697 -2.168 19.579 1.00 91.69 79 GLY A O 1
ATOM 613 N N . VAL A 1 80 ? -5.016 -1.658 18.170 1.00 95.38 80 VAL A N 1
ATOM 614 C CA . VAL A 1 80 ? -5.138 -2.842 17.314 1.00 95.38 80 VAL A CA 1
ATOM 615 C C . VAL A 1 80 ? -3.992 -3.790 17.615 1.00 95.38 80 VAL A C 1
ATOM 617 O O . VAL A 1 80 ? -2.835 -3.372 17.688 1.00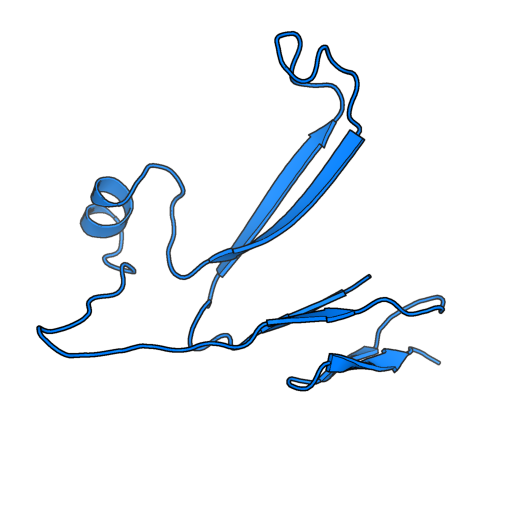 95.38 80 VAL A O 1
ATOM 620 N N . GLU A 1 81 ? -4.321 -5.059 17.810 1.00 96.31 81 GLU A N 1
ATOM 621 C CA . GLU A 1 81 ? -3.354 -6.151 17.860 1.00 96.31 81 GLU A CA 1
ATOM 622 C C . GLU A 1 81 ? -3.040 -6.640 16.443 1.00 96.31 81 GLU A C 1
ATOM 624 O O . GLU A 1 81 ? -1.874 -6.795 16.084 1.00 96.31 81 GLU A O 1
ATOM 629 N N . ARG A 1 82 ? -4.076 -6.827 15.613 1.00 95.94 82 ARG A N 1
ATOM 630 C CA . ARG A 1 82 ? -3.939 -7.307 14.235 1.00 95.94 82 ARG A CA 1
ATOM 631 C C . ARG A 1 82 ? -5.099 -6.846 13.352 1.00 95.94 82 ARG A C 1
ATOM 633 O O . ARG A 1 82 ? -6.232 -6.753 13.812 1.00 95.94 82 ARG A O 1
ATOM 640 N N . ILE A 1 83 ? -4.807 -6.633 12.071 1.00 96.88 83 ILE A N 1
ATOM 641 C CA . ILE A 1 83 ? -5.800 -6.588 10.990 1.00 96.88 83 ILE A CA 1
ATOM 642 C C . ILE A 1 83 ? -5.472 -7.761 10.074 1.00 96.88 83 ILE A C 1
ATOM 644 O O . ILE A 1 83 ? -4.344 -7.877 9.592 1.00 96.88 83 ILE A O 1
ATOM 648 N N . ALA A 1 84 ? -6.404 -8.693 9.928 1.00 96.88 84 ALA A N 1
ATOM 649 C CA . ALA A 1 84 ? -6.222 -9.863 9.087 1.00 96.88 84 ALA A CA 1
ATOM 650 C C . ALA A 1 84 ? -6.249 -9.484 7.589 1.00 96.88 84 ALA A C 1
ATOM 652 O O . ALA A 1 84 ? -6.683 -8.383 7.233 1.00 96.88 84 ALA A O 1
ATOM 653 N N . PRO A 1 85 ? -5.754 -10.360 6.693 1.00 95.50 85 PRO A N 1
ATOM 654 C CA . PRO A 1 85 ? -5.793 -10.122 5.251 1.00 95.50 85 PRO A CA 1
ATOM 655 C C . PRO A 1 85 ? -7.189 -9.876 4.680 1.00 95.50 85 PRO A C 1
ATOM 657 O O . PRO A 1 85 ? -7.267 -9.222 3.662 1.00 95.50 85 PRO A O 1
ATOM 660 N N . ASP A 1 86 ? -8.252 -10.339 5.340 1.00 95.62 86 ASP A N 1
ATOM 661 C CA . ASP A 1 86 ? -9.661 -10.126 4.966 1.00 95.62 86 ASP A CA 1
ATOM 662 C C . ASP A 1 86 ? -10.288 -8.871 5.613 1.00 95.62 86 ASP A C 1
ATOM 664 O O . ASP A 1 86 ? -11.493 -8.633 5.521 1.00 95.62 86 ASP A O 1
ATOM 668 N N . GLY A 1 87 ? -9.485 -8.077 6.329 1.00 96.25 87 GLY A N 1
ATOM 669 C CA . GLY A 1 87 ? -9.931 -6.884 7.044 1.00 96.25 87 GLY A CA 1
ATOM 670 C C . GLY A 1 87 ? -10.470 -7.131 8.458 1.00 96.25 87 GLY A C 1
ATOM 671 O O . GLY A 1 87 ? -10.823 -6.164 9.137 1.00 96.25 87 GLY A O 1
ATOM 672 N N . GLN A 1 88 ? -10.508 -8.365 8.971 1.00 97.62 88 GLN A N 1
ATOM 673 C CA . GLN A 1 88 ? -10.970 -8.594 10.343 1.00 97.62 88 GLN A CA 1
ATOM 674 C C . GLN A 1 88 ? -10.015 -7.960 11.370 1.00 97.62 88 GLN A C 1
ATOM 676 O O . GLN A 1 88 ? -8.806 -8.202 11.353 1.00 97.62 88 GLN A O 1
ATOM 681 N N . VAL A 1 89 ? -10.557 -7.158 12.292 1.00 97.94 89 VAL A N 1
ATOM 682 C CA . VAL A 1 89 ? -9.774 -6.440 13.311 1.00 97.94 89 VAL A CA 1
ATOM 683 C C . VAL A 1 89 ? -9.803 -7.183 14.646 1.00 97.94 89 VAL A C 1
ATOM 685 O O . VAL A 1 89 ? -10.869 -7.452 15.197 1.00 97.94 89 VAL A O 1
ATOM 688 N N . THR A 1 90 ? -8.624 -7.447 15.207 1.00 97.94 90 THR A N 1
ATOM 689 C CA . THR A 1 90 ? -8.437 -7.873 16.600 1.00 97.94 90 THR A CA 1
ATOM 690 C C . THR A 1 90 ? -7.903 -6.693 17.407 1.00 97.94 90 THR A C 1
ATOM 692 O O . THR A 1 90 ? -6.833 -6.156 17.106 1.00 97.94 90 THR A O 1
ATOM 695 N N . LEU A 1 91 ? -8.652 -6.270 18.425 1.00 97.00 91 LEU A N 1
ATOM 696 C CA . LEU A 1 91 ? -8.268 -5.172 19.314 1.00 97.00 91 LEU A CA 1
ATOM 697 C C . LEU A 1 91 ? -7.375 -5.676 20.450 1.00 97.00 91 LEU A C 1
ATOM 699 O O . LEU A 1 91 ? -7.513 -6.815 20.893 1.00 97.00 91 LEU A O 1
ATOM 703 N N . LYS A 1 92 ? -6.491 -4.807 20.947 1.00 94.44 92 LYS A N 1
ATOM 704 C CA . LYS A 1 92 ? -5.736 -5.087 22.174 1.00 94.44 92 LYS A CA 1
ATOM 705 C C . LYS A 1 92 ? -6.694 -5.162 23.367 1.00 94.44 92 LYS A C 1
ATOM 707 O O . LYS A 1 92 ? -7.655 -4.394 23.424 1.00 94.44 92 LYS A O 1
ATOM 712 N N . LYS A 1 93 ? -6.412 -6.083 24.290 1.00 83.31 93 LYS A N 1
ATOM 713 C CA . LYS A 1 93 ? -7.085 -6.167 25.593 1.00 83.31 93 LYS A CA 1
ATOM 714 C C . LYS A 1 93 ? -6.634 -5.056 26.530 1.00 83.31 93 LYS A C 1
ATOM 716 O O . LYS A 1 93 ? -5.454 -4.652 26.417 1.00 83.31 93 LYS A O 1
#

pLDDT: mean 95.49, std 2.1, range [83.31, 98.19]